Protein AF-Q2KKQ0-F1 (afdb_monomer_lite)

Organism: Siniperca chuatsi (NCBI:txid119488)

Sequence (94 aa):
MVVDGVRSKKTRVLIQSVKLSVFDHKSLQSHSPGEDLVLDLHTRHSVRVVFQGRNSSEWSNLWMRGDEDSERLEKHPLREQLTIKKLKSSDEGT

Secondary structure (DSSP, 8-state):
--------------------------------TTPPEEEE--STT--EEEE-BTT-SS-EEEEETTPPPBTTEEE-SSSSEEEE-S--GGG-B-

Radius of gyration: 23.49 Å; chains: 1; bounding box: 30×45×80 Å

Structure (mmCIF, N/CA/C/O backbone):
data_AF-Q2KKQ0-F1
#
_entry.id   AF-Q2KKQ0-F1
#
loop_
_atom_site.group_PDB
_atom_site.id
_atom_site.type_symbol
_atom_site.label_atom_id
_atom_site.label_alt_id
_atom_site.label_comp_id
_atom_site.label_asym_id
_atom_site.label_entity_id
_atom_site.label_seq_id
_atom_site.pdbx_PDB_ins_code
_atom_site.Cartn_x
_atom_site.Cartn_y
_atom_site.Cartn_z
_atom_site.occupancy
_atom_site.B_iso_or_equiv
_atom_site.auth_seq_id
_atom_site.auth_comp_id
_atom_site.auth_asym_id
_atom_site.auth_atom_id
_atom_site.pdb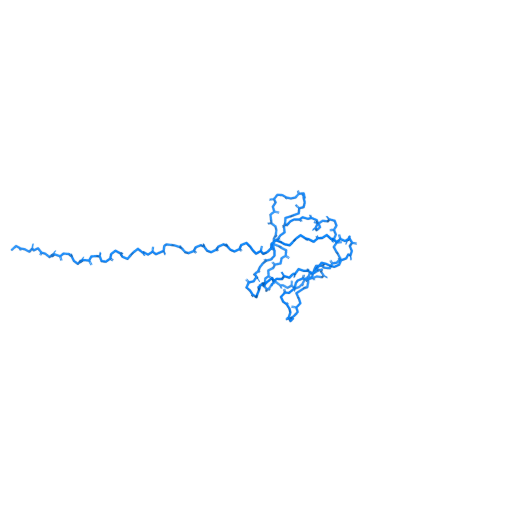x_PDB_model_num
ATOM 1 N N . MET A 1 1 ? 5.375 -33.150 -67.302 1.00 40.41 1 MET A N 1
ATOM 2 C CA . MET A 1 1 ? 6.208 -32.238 -66.491 1.00 40.41 1 MET A CA 1
ATOM 3 C C . MET A 1 1 ? 5.355 -31.790 -65.319 1.00 40.41 1 MET A C 1
ATOM 5 O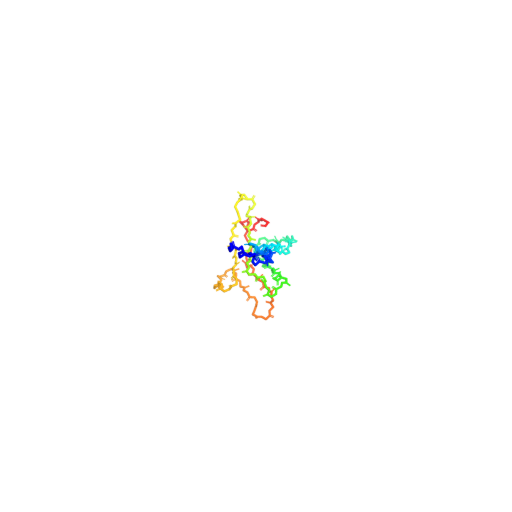 O . MET A 1 1 ? 4.275 -31.264 -65.543 1.00 40.41 1 MET A O 1
ATOM 9 N N . VAL A 1 2 ? 5.768 -32.149 -64.105 1.00 45.91 2 VAL A N 1
ATOM 10 C CA . VAL A 1 2 ? 5.046 -31.876 -62.854 1.00 45.91 2 VAL A CA 1
ATOM 11 C C . VAL A 1 2 ? 5.150 -30.387 -62.543 1.00 45.91 2 VAL A C 1
ATOM 13 O O . VAL A 1 2 ? 6.258 -29.859 -62.556 1.00 45.91 2 VAL A O 1
ATOM 16 N N . VAL A 1 3 ? 4.034 -29.732 -62.223 1.00 44.56 3 VAL A N 1
ATOM 17 C CA . VAL A 1 3 ? 4.057 -28.485 -61.448 1.00 44.56 3 VAL A CA 1
ATOM 18 C C . VAL A 1 3 ? 2.925 -28.554 -60.427 1.00 44.56 3 VAL A C 1
ATOM 20 O O . VAL A 1 3 ? 1.771 -28.251 -60.718 1.00 44.56 3 VAL A O 1
ATOM 23 N N . ASP A 1 4 ? 3.279 -29.017 -59.232 1.00 44.41 4 ASP A N 1
ATOM 24 C CA . ASP A 1 4 ? 2.449 -28.969 -58.032 1.00 44.41 4 ASP A CA 1
ATOM 25 C C . ASP A 1 4 ? 2.299 -27.495 -57.610 1.00 44.41 4 ASP A C 1
ATOM 27 O O . ASP A 1 4 ? 3.228 -26.860 -57.103 1.00 44.41 4 ASP A O 1
ATOM 31 N N . GLY A 1 5 ? 1.138 -26.909 -57.909 1.00 46.00 5 GLY A N 1
ATOM 32 C CA . GLY A 1 5 ? 0.798 -25.520 -57.607 1.00 46.00 5 GLY A CA 1
ATOM 33 C C . GLY A 1 5 ? 0.456 -25.338 -56.131 1.00 46.00 5 GLY A C 1
ATOM 34 O O . GLY A 1 5 ? -0.705 -25.391 -55.737 1.00 46.00 5 GLY A O 1
ATOM 35 N N . VAL A 1 6 ? 1.501 -25.149 -55.332 1.00 53.31 6 VAL A N 1
ATOM 36 C CA . VAL A 1 6 ? 1.539 -24.849 -53.894 1.00 53.31 6 VAL A CA 1
ATOM 37 C C . VAL A 1 6 ? 0.284 -24.137 -53.351 1.00 53.31 6 VAL A C 1
ATOM 39 O O . VAL A 1 6 ? -0.008 -22.985 -53.664 1.00 53.31 6 VAL A O 1
ATOM 42 N N . ARG A 1 7 ? -0.399 -24.853 -52.447 1.00 51.94 7 ARG A N 1
ATOM 43 C CA . ARG A 1 7 ? -1.408 -24.435 -51.453 1.00 51.94 7 ARG A CA 1
ATOM 44 C C . ARG A 1 7 ? -1.412 -22.918 -51.187 1.00 51.94 7 ARG A C 1
ATOM 46 O O . ARG A 1 7 ? -0.451 -22.390 -50.629 1.00 51.94 7 ARG A O 1
ATOM 53 N N . SER A 1 8 ? -2.524 -22.240 -51.494 1.00 54.09 8 SER A N 1
ATOM 54 C CA . SER A 1 8 ? -2.772 -20.840 -51.115 1.00 54.09 8 SER A CA 1
ATOM 55 C C . SER A 1 8 ? -2.609 -20.676 -49.601 1.00 54.09 8 SER A C 1
ATOM 57 O O . SER A 1 8 ? -3.500 -21.018 -48.817 1.00 54.09 8 SER A O 1
ATOM 59 N N . LYS A 1 9 ? -1.437 -20.192 -49.176 1.00 55.72 9 LYS A N 1
ATOM 60 C CA . LYS A 1 9 ? -1.121 -19.894 -47.781 1.00 55.72 9 LYS A CA 1
ATOM 61 C C . LYS A 1 9 ? -2.028 -18.744 -47.352 1.00 55.72 9 LYS A C 1
ATOM 63 O O . LYS A 1 9 ? -1.722 -17.585 -47.596 1.00 55.72 9 LYS A O 1
ATOM 68 N N . LYS A 1 10 ? -3.159 -19.057 -46.711 1.00 57.84 10 LYS A N 1
ATOM 69 C CA . LYS A 1 10 ? -3.853 -18.089 -45.855 1.00 57.84 10 LYS A CA 1
ATOM 70 C C . LYS A 1 10 ? -2.821 -17.626 -44.831 1.00 57.84 10 LYS A C 1
ATOM 72 O O . LYS A 1 10 ? -2.511 -18.377 -43.907 1.00 57.84 10 LYS A O 1
ATOM 77 N N . THR A 1 11 ? -2.260 -16.439 -45.030 1.00 58.09 11 THR A N 1
ATOM 78 C CA . THR A 1 11 ? -1.338 -15.800 -44.092 1.00 58.09 11 THR A CA 1
ATOM 79 C C . THR A 1 11 ? -2.111 -15.509 -42.813 1.00 58.09 11 THR A C 1
ATOM 81 O O . THR A 1 11 ? -2.713 -14.454 -42.644 1.00 58.09 11 THR A O 1
ATOM 84 N N . ARG A 1 12 ? -2.175 -16.499 -41.922 1.00 62.19 12 ARG A N 1
ATOM 85 C CA . ARG A 1 12 ? -2.627 -16.313 -40.550 1.00 62.19 12 ARG A CA 1
ATOM 86 C C . ARG A 1 12 ? -1.473 -15.660 -39.813 1.00 62.19 12 ARG A C 1
ATOM 88 O O . ARG A 1 12 ? -0.495 -16.320 -39.478 1.00 62.19 12 ARG A O 1
ATOM 95 N N . VAL A 1 13 ? -1.583 -14.355 -39.610 1.00 62.75 13 VAL A N 1
ATOM 96 C CA . VAL A 1 13 ? -0.710 -13.635 -38.688 1.00 62.75 13 VAL A CA 1
ATOM 97 C C . VAL A 1 13 ? -1.077 -14.126 -37.288 1.00 62.75 13 VAL A C 1
ATOM 99 O O . VAL A 1 13 ? -2.174 -13.862 -36.799 1.00 62.75 13 VAL A O 1
ATOM 102 N N . LEU A 1 14 ? -0.205 -14.928 -36.679 1.00 58.62 14 LEU A N 1
ATOM 103 C CA . LEU A 1 14 ? -0.316 -15.273 -35.265 1.00 58.62 14 LEU A CA 1
ATOM 104 C C . LEU A 1 14 ? -0.065 -13.987 -34.478 1.00 58.62 14 LEU A C 1
ATOM 106 O O . LEU A 1 14 ? 1.001 -13.388 -34.604 1.00 58.62 14 LEU A O 1
ATOM 110 N N . ILE A 1 15 ? -1.048 -13.547 -33.696 1.00 63.62 15 ILE A N 1
ATOM 111 C CA . ILE A 1 15 ? -0.851 -12.469 -32.724 1.00 63.62 15 ILE A CA 1
ATOM 112 C C . ILE A 1 15 ? 0.248 -12.951 -31.770 1.00 63.62 15 ILE A C 1
ATOM 114 O O . ILE A 1 15 ? 0.033 -13.893 -31.013 1.00 63.62 15 ILE A O 1
ATOM 118 N N . GLN A 1 16 ? 1.444 -12.364 -31.850 1.00 60.88 16 GLN A N 1
ATOM 119 C CA . GLN A 1 16 ? 2.604 -12.845 -31.091 1.00 60.88 16 GLN A CA 1
ATOM 120 C C . GLN A 1 16 ? 2.556 -12.459 -29.609 1.00 60.88 16 GLN 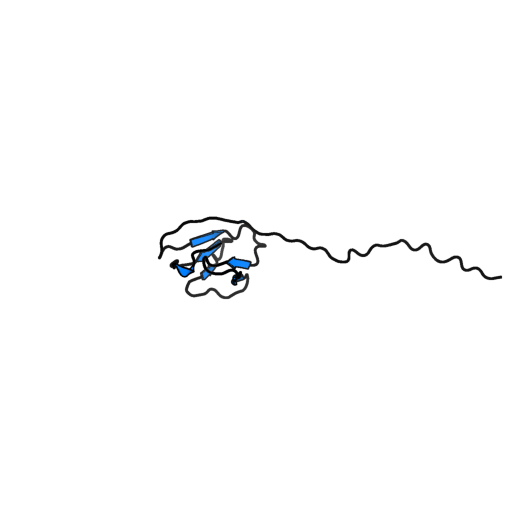A C 1
ATOM 122 O O . GLN A 1 16 ? 3.231 -13.086 -28.803 1.00 60.88 16 GLN A O 1
ATOM 127 N N . SER A 1 17 ? 1.752 -11.468 -29.220 1.00 51.59 17 SER A N 1
ATOM 128 C CA . SER A 1 17 ? 1.396 -11.247 -27.815 1.00 51.59 17 SER A CA 1
ATOM 129 C C . SER A 1 17 ? 0.242 -10.256 -27.679 1.00 51.59 17 SER A C 1
ATOM 131 O O . SER A 1 17 ? 0.104 -9.321 -28.467 1.00 51.59 17 SER A O 1
ATOM 133 N N . VAL A 1 18 ? -0.588 -10.462 -26.658 1.00 51.81 18 VAL A N 1
ATOM 134 C CA . VAL A 1 18 ? -1.524 -9.461 -26.140 1.00 51.81 18 VAL A CA 1
ATOM 135 C C . VAL A 1 18 ? -0.866 -8.867 -24.901 1.00 51.81 18 VAL A C 1
ATOM 137 O O . VAL A 1 18 ? -0.565 -9.601 -23.962 1.00 51.81 18 VAL A O 1
ATOM 140 N N . LYS A 1 19 ? -0.619 -7.555 -24.890 1.00 53.28 19 LYS A N 1
ATOM 141 C CA . LYS A 1 19 ? -0.086 -6.850 -23.720 1.00 53.28 19 LYS A CA 1
ATOM 142 C C . LYS A 1 19 ? -1.162 -5.906 -23.193 1.00 53.28 19 LYS A C 1
ATOM 144 O O . LYS A 1 19 ? -1.356 -4.821 -23.729 1.00 53.28 19 LYS A O 1
ATOM 149 N N . LEU A 1 20 ? -1.891 -6.356 -22.176 1.00 41.56 20 LEU A N 1
ATOM 150 C CA . LEU A 1 20 ? -2.811 -5.521 -21.406 1.00 41.56 20 LEU A CA 1
ATOM 151 C C . LEU A 1 20 ? -2.040 -4.935 -20.219 1.00 41.56 20 LEU A C 1
ATOM 153 O O . LEU A 1 20 ? -1.488 -5.676 -19.410 1.00 41.56 20 LEU A O 1
ATOM 157 N N . SER A 1 21 ? -1.994 -3.609 -20.123 1.00 47.59 21 SER A N 1
ATOM 158 C CA . SER A 1 21 ? -1.428 -2.888 -18.981 1.00 47.59 21 SER A CA 1
ATOM 159 C C . SER A 1 21 ? -2.524 -2.014 -18.387 1.00 47.59 21 SER A C 1
ATOM 161 O O . SER A 1 21 ? -2.874 -0.985 -18.957 1.00 47.59 21 SER A O 1
ATOM 163 N N . VAL A 1 22 ? -3.090 -2.453 -17.266 1.00 46.75 22 VAL A N 1
ATOM 164 C CA . VAL A 1 22 ? -4.043 -1.672 -16.472 1.00 46.75 22 VAL A CA 1
ATOM 165 C C . VAL A 1 22 ? -3.264 -1.141 -15.275 1.00 46.75 22 VAL A C 1
ATOM 167 O O . VAL A 1 22 ? -2.933 -1.904 -14.373 1.00 46.75 22 VAL A O 1
ATOM 170 N N . PHE A 1 23 ? -2.904 0.142 -15.311 1.00 55.25 23 PHE A N 1
ATOM 171 C CA . PHE A 1 23 ? -2.404 0.852 -14.136 1.00 55.25 23 PHE A CA 1
ATOM 172 C C . PHE A 1 23 ? -3.632 1.233 -13.327 1.00 55.25 23 PHE A C 1
ATOM 174 O O . PHE A 1 23 ? -4.383 2.124 -13.732 1.00 55.25 23 PHE A O 1
ATOM 181 N N . ASP A 1 24 ? -3.905 0.458 -12.282 1.00 62.22 24 ASP A N 1
ATOM 182 C CA . ASP A 1 24 ? -5.077 0.686 -11.464 1.00 62.22 24 ASP A CA 1
ATOM 183 C C . ASP A 1 24 ? -4.956 2.000 -10.680 1.00 62.22 24 ASP A C 1
ATOM 185 O O . ASP A 1 24 ? -3.939 2.695 -10.658 1.00 62.22 24 ASP A O 1
ATOM 189 N N . HIS A 1 25 ? -6.119 2.420 -10.225 1.00 63.47 25 HIS A N 1
ATOM 190 C CA . HIS A 1 25 ? -6.476 3.744 -9.762 1.00 63.47 25 HIS A CA 1
ATOM 191 C C . HIS A 1 25 ? -5.421 4.429 -8.870 1.00 63.47 25 HIS A C 1
ATOM 193 O O . HIS A 1 25 ? -5.081 3.938 -7.799 1.00 63.47 25 HIS A O 1
ATOM 199 N N . LYS A 1 26 ? -4.964 5.625 -9.269 1.00 65.00 26 LYS A N 1
ATOM 200 C CA . LYS A 1 26 ? -4.142 6.486 -8.407 1.00 65.00 26 LYS A CA 1
ATOM 201 C C . LYS A 1 26 ? -5.048 7.253 -7.446 1.00 65.00 26 LYS A C 1
ATOM 203 O O . LYS A 1 26 ? -5.701 8.208 -7.863 1.00 65.00 26 LYS A O 1
ATOM 208 N N . SER A 1 27 ? -5.073 6.858 -6.176 1.00 67.38 27 SER A N 1
ATOM 209 C CA . SER A 1 27 ? -5.721 7.627 -5.110 1.00 67.38 27 SER A CA 1
ATOM 210 C C . SER A 1 27 ? -4.678 8.389 -4.298 1.00 67.38 27 SER A C 1
ATOM 212 O O . SER A 1 27 ? -3.785 7.773 -3.724 1.00 67.38 27 SER A O 1
ATOM 214 N N . LEU A 1 28 ? -4.813 9.713 -4.211 1.00 72.19 28 LEU A N 1
ATOM 215 C CA . LEU A 1 28 ? -4.040 10.524 -3.272 1.00 72.19 28 LEU A CA 1
ATOM 216 C C . LEU A 1 28 ? -4.860 10.698 -1.992 1.00 72.19 28 LEU A C 1
ATOM 218 O O . LEU A 1 28 ? -5.943 11.281 -2.034 1.00 72.19 28 LEU A O 1
ATOM 222 N N . GLN A 1 29 ? -4.349 10.197 -0.870 1.00 78.62 29 GLN A N 1
ATOM 223 C CA . GLN A 1 29 ? -4.951 10.388 0.447 1.00 78.62 29 GLN A CA 1
ATOM 224 C C . GLN A 1 29 ? -3.903 10.933 1.418 1.00 78.62 29 GLN A C 1
ATOM 226 O O . GLN A 1 29 ? -2.769 10.460 1.434 1.00 78.62 29 GLN A O 1
ATOM 231 N N . SER A 1 30 ? -4.294 11.910 2.233 1.00 80.38 30 SER A N 1
ATOM 232 C CA . SER A 1 30 ? -3.448 12.491 3.277 1.00 80.38 30 SER A CA 1
ATOM 233 C C . SER A 1 30 ? -4.018 12.111 4.636 1.00 80.38 30 SER A C 1
ATOM 235 O O . SER A 1 30 ? -5.177 12.410 4.911 1.00 80.38 30 SER A O 1
ATOM 237 N N . HIS A 1 31 ? -3.200 11.477 5.471 1.00 84.25 31 HIS A N 1
ATOM 238 C CA . HIS A 1 31 ? -3.562 11.015 6.812 1.00 84.25 31 HIS A CA 1
ATOM 239 C C . HIS A 1 31 ? -2.473 11.409 7.807 1.00 84.25 31 HIS A C 1
ATOM 241 O O . HIS A 1 31 ? -1.309 11.595 7.437 1.00 84.25 31 HIS A O 1
ATOM 247 N N . SER A 1 32 ? -2.848 11.536 9.073 1.00 82.44 32 SER A N 1
ATOM 248 C CA . SER A 1 32 ? -1.919 11.793 10.168 1.00 82.44 32 SER A CA 1
ATOM 249 C C . SER A 1 32 ? -1.183 10.508 10.566 1.00 82.44 32 SER A C 1
ATOM 251 O O . SER A 1 32 ? -1.730 9.406 10.461 1.00 82.44 32 SER A O 1
ATOM 253 N N . PRO A 1 33 ? 0.057 10.606 11.078 1.00 85.56 33 PRO A N 1
ATOM 254 C CA . PRO A 1 33 ? 0.747 9.450 11.635 1.00 85.56 33 PRO A CA 1
ATOM 255 C C . PRO A 1 33 ? -0.077 8.785 12.746 1.00 85.56 33 PRO A C 1
ATOM 257 O O . PRO A 1 33 ? -0.606 9.460 13.627 1.00 85.56 33 PRO A O 1
ATOM 260 N N . GLY A 1 34 ? -0.147 7.456 12.725 1.00 84.94 34 GLY A N 1
ATOM 261 C CA . GLY A 1 34 ? -0.920 6.655 13.674 1.00 84.94 34 GLY A CA 1
ATOM 262 C C . GLY A 1 34 ? -2.371 6.388 13.267 1.00 84.94 34 GLY A C 1
ATOM 263 O O . GLY A 1 34 ? -2.975 5.500 13.864 1.00 84.94 34 GLY A O 1
ATOM 264 N N . GLU A 1 35 ? -2.902 7.079 12.254 1.00 89.06 35 GLU A N 1
ATOM 265 C CA . GLU A 1 35 ? -4.213 6.768 11.670 1.00 89.06 35 GLU A CA 1
ATOM 266 C C . GLU A 1 35 ? -4.150 5.509 10.793 1.00 89.06 35 GLU A C 1
ATOM 268 O O . GLU A 1 35 ? -3.068 5.022 10.446 1.00 89.06 35 GLU A O 1
ATOM 273 N N . ASP A 1 36 ? -5.321 4.978 10.447 1.00 89.88 36 ASP A N 1
ATOM 274 C CA . ASP A 1 36 ? -5.465 3.825 9.563 1.00 89.88 36 ASP A CA 1
ATOM 275 C C . ASP A 1 36 ? -5.891 4.301 8.165 1.00 89.88 36 ASP A C 1
ATOM 277 O O . ASP A 1 36 ? -6.866 5.037 8.013 1.00 89.88 36 ASP A O 1
ATOM 281 N N . LEU A 1 37 ? -5.180 3.851 7.131 1.00 88.56 37 LEU A N 1
ATOM 282 C CA . LEU A 1 37 ? -5.489 4.138 5.731 1.00 88.56 37 LEU A CA 1
ATOM 283 C C . LEU A 1 37 ? -6.311 2.998 5.137 1.00 88.56 37 LEU A C 1
ATOM 285 O O . LEU A 1 37 ? -5.877 1.848 5.151 1.00 88.56 37 LEU A O 1
ATOM 289 N N . VAL A 1 38 ? -7.467 3.320 4.559 1.00 89.38 38 VAL A N 1
ATOM 290 C CA . VAL A 1 38 ? -8.284 2.367 3.800 1.00 89.38 38 VAL A CA 1
ATOM 291 C C . VAL A 1 38 ? -8.127 2.642 2.307 1.00 89.38 38 VAL A C 1
ATOM 293 O O . VAL A 1 38 ? -8.497 3.705 1.807 1.00 89.38 38 VAL A O 1
ATOM 296 N N . LEU A 1 39 ? -7.580 1.661 1.595 1.00 87.06 39 LEU A N 1
ATOM 297 C CA . LEU A 1 39 ? -7.429 1.659 0.146 1.00 87.06 39 LEU A CA 1
ATOM 298 C C . LEU A 1 39 ? -8.543 0.825 -0.485 1.00 87.06 39 LEU A C 1
ATOM 300 O O . LEU A 1 39 ? -8.669 -0.365 -0.201 1.00 87.06 39 LEU A O 1
ATOM 304 N N . ASP A 1 40 ? -9.327 1.426 -1.376 1.00 85.38 40 ASP A N 1
ATOM 305 C CA . ASP A 1 40 ? -10.283 0.690 -2.200 1.00 85.38 40 ASP A CA 1
ATOM 306 C C . ASP A 1 40 ? -9.543 -0.030 -3.337 1.00 85.38 40 ASP A C 1
ATOM 308 O O . ASP A 1 40 ? -9.037 0.589 -4.275 1.00 85.38 40 ASP A O 1
ATOM 312 N N . LEU A 1 41 ? -9.527 -1.362 -3.289 1.00 83.44 41 LEU A N 1
ATOM 313 C CA . LEU A 1 41 ? -9.135 -2.221 -4.402 1.00 83.44 41 LEU A CA 1
ATOM 314 C C . LEU A 1 41 ? -10.270 -2.159 -5.438 1.00 83.44 41 LEU A C 1
ATOM 316 O O . LEU A 1 41 ? -11.141 -3.020 -5.495 1.00 83.44 41 LEU A O 1
ATOM 320 N N . HIS A 1 42 ? -10.295 -1.080 -6.220 1.00 73.44 42 HIS A N 1
ATOM 321 C CA . HIS A 1 42 ? -11.391 -0.643 -7.098 1.00 73.44 42 HIS A CA 1
ATOM 322 C C .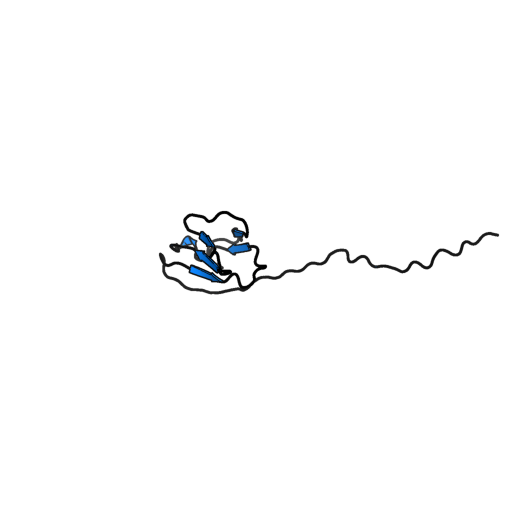 HIS A 1 42 ? -12.063 -1.750 -7.932 1.00 73.44 42 HIS A C 1
ATOM 324 O O . HIS A 1 42 ? -13.234 -1.643 -8.298 1.00 73.44 42 HIS A O 1
ATOM 330 N N . THR A 1 43 ? -11.340 -2.831 -8.236 1.00 76.19 43 THR A N 1
ATOM 331 C CA . THR A 1 43 ? -11.900 -4.004 -8.902 1.00 76.19 43 THR A CA 1
ATOM 332 C C . THR A 1 43 ? -11.587 -5.294 -8.148 1.00 76.19 43 THR A C 1
ATOM 334 O O . THR A 1 43 ? -10.505 -5.477 -7.591 1.00 76.19 43 THR A O 1
ATOM 337 N N . ARG A 1 44 ? -12.477 -6.288 -8.279 1.00 75.38 44 ARG A N 1
ATOM 338 C CA . ARG A 1 44 ? -12.208 -7.680 -7.866 1.00 75.38 44 ARG A CA 1
ATOM 339 C C . ARG A 1 44 ? -11.049 -8.329 -8.629 1.00 75.38 44 ARG A C 1
ATOM 341 O O . ARG A 1 44 ? -10.687 -9.458 -8.317 1.00 75.38 44 ARG A O 1
ATOM 348 N N . HIS A 1 45 ? -10.507 -7.663 -9.644 1.00 76.06 45 HIS A N 1
ATOM 349 C CA . HIS A 1 45 ? -9.358 -8.120 -10.414 1.00 76.06 45 HIS A CA 1
ATOM 350 C C . HIS A 1 45 ? -8.061 -7.430 -9.987 1.00 76.06 45 HIS A C 1
ATOM 352 O O . HIS A 1 45 ? -7.017 -7.772 -10.529 1.00 76.06 45 HIS A O 1
ATOM 358 N N . SER A 1 46 ? -8.088 -6.508 -9.016 1.00 77.75 46 SER A N 1
ATOM 359 C CA . SER A 1 46 ? -6.869 -5.930 -8.454 1.00 77.75 46 SER A CA 1
ATOM 360 C C . SER A 1 46 ? -6.076 -7.030 -7.746 1.00 77.75 46 SER A C 1
ATOM 362 O O . SER A 1 46 ? -6.548 -7.675 -6.798 1.00 77.75 46 SER A O 1
ATOM 364 N N . VAL A 1 47 ? -4.882 -7.290 -8.281 1.00 80.00 47 VAL A N 1
ATOM 365 C CA . VAL A 1 47 ? -4.001 -8.391 -7.863 1.00 80.00 47 VAL A CA 1
ATOM 366 C C . VAL A 1 47 ? -2.908 -7.902 -6.921 1.00 80.00 47 VAL A C 1
ATOM 368 O O . VAL A 1 47 ? -2.378 -8.699 -6.157 1.00 80.00 47 VAL A O 1
ATOM 371 N N . ARG A 1 48 ? -2.549 -6.617 -6.971 1.00 85.44 48 ARG A N 1
ATOM 372 C CA . ARG A 1 48 ? -1.386 -6.091 -6.263 1.00 85.44 48 ARG A CA 1
ATOM 373 C C . ARG A 1 48 ? -1.553 -4.613 -5.950 1.00 85.44 48 ARG A C 1
ATOM 375 O O . ARG A 1 48 ? -2.020 -3.871 -6.803 1.00 85.44 48 ARG A O 1
ATOM 382 N N . VAL A 1 49 ? -1.090 -4.213 -4.774 1.00 85.19 49 VAL A N 1
ATOM 383 C CA . VAL A 1 49 ? -0.822 -2.818 -4.422 1.00 85.19 49 VAL A CA 1
ATOM 384 C C . VAL A 1 49 ? 0.688 -2.623 -4.431 1.00 85.19 49 VAL A C 1
ATOM 386 O O . VAL A 1 49 ? 1.428 -3.378 -3.793 1.00 85.19 49 VAL A O 1
ATOM 389 N N . VAL A 1 50 ? 1.145 -1.631 -5.188 1.00 86.19 50 VAL A N 1
ATOM 390 C CA . VAL A 1 50 ? 2.546 -1.204 -5.219 1.00 86.19 50 VAL A CA 1
ATOM 391 C C . VAL A 1 50 ? 2.677 0.155 -4.557 1.00 86.19 50 VAL A C 1
ATOM 393 O O . VAL A 1 50 ? 1.740 0.945 -4.577 1.00 86.19 50 VAL A O 1
ATOM 396 N N . PHE A 1 51 ? 3.839 0.400 -3.971 1.00 85.75 51 PHE A N 1
ATOM 397 C CA . PHE A 1 51 ? 4.160 1.633 -3.274 1.00 85.75 51 PHE A CA 1
ATOM 398 C C . PHE A 1 51 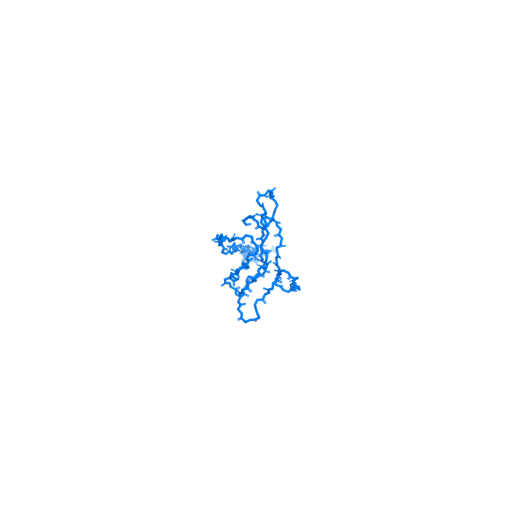? 5.595 2.046 -3.585 1.00 85.75 51 PHE A C 1
ATOM 400 O O . PHE A 1 51 ? 6.516 1.227 -3.551 1.00 85.75 51 PHE A O 1
ATOM 407 N N . GLN A 1 52 ? 5.784 3.327 -3.844 1.00 86.94 52 GLN A N 1
ATOM 408 C CA . GLN A 1 52 ? 7.059 3.999 -3.971 1.00 86.94 52 GLN A CA 1
ATOM 409 C C . GLN A 1 52 ? 7.200 4.996 -2.822 1.00 86.94 52 GLN A C 1
ATOM 411 O O . GLN A 1 52 ? 6.537 6.030 -2.784 1.00 86.94 52 GLN A O 1
ATOM 416 N N . GLY A 1 53 ? 8.113 4.713 -1.893 1.00 85.50 53 GLY A N 1
ATOM 417 C CA . GLY A 1 53 ? 8.391 5.623 -0.783 1.00 85.50 53 GLY A CA 1
ATOM 418 C C . GLY A 1 53 ? 8.946 6.967 -1.249 1.00 85.50 53 GLY A C 1
ATOM 419 O O . GLY A 1 53 ? 9.669 7.040 -2.240 1.00 85.50 53 GLY A O 1
ATOM 420 N N . ARG A 1 54 ? 8.678 8.032 -0.487 1.00 84.56 54 ARG A N 1
ATOM 421 C CA . ARG A 1 54 ? 9.099 9.413 -0.786 1.00 84.56 54 ARG A CA 1
ATOM 422 C C . ARG A 1 54 ? 10.585 9.562 -1.117 1.00 84.56 54 ARG A C 1
ATOM 424 O O . ARG A 1 54 ? 10.946 10.351 -1.983 1.00 84.56 54 ARG A O 1
ATOM 431 N N . ASN A 1 55 ? 11.440 8.816 -0.419 1.00 85.94 55 ASN A N 1
ATOM 432 C CA . ASN A 1 55 ? 12.894 8.850 -0.599 1.00 85.94 55 ASN A CA 1
ATOM 433 C C . ASN A 1 55 ? 13.420 7.694 -1.472 1.00 85.94 55 ASN A C 1
ATOM 435 O O . ASN A 1 55 ? 14.629 7.489 -1.544 1.00 85.94 55 ASN A O 1
ATOM 439 N N . SER A 1 56 ? 12.533 6.921 -2.105 1.00 83.06 56 SER A N 1
ATOM 440 C CA . SER A 1 56 ? 12.874 5.759 -2.926 1.00 83.06 56 SER A CA 1
ATOM 441 C C . SER A 1 56 ? 12.540 6.007 -4.395 1.00 83.06 56 SER A C 1
ATOM 443 O O . SER A 1 56 ? 11.487 6.536 -4.742 1.00 83.06 56 SER A O 1
ATOM 445 N N . SER A 1 57 ? 13.431 5.578 -5.288 1.00 85.00 57 SER A N 1
ATOM 446 C CA . SER A 1 57 ? 13.135 5.497 -6.728 1.00 85.00 57 SER A CA 1
ATOM 447 C C . SER A 1 57 ? 12.562 4.135 -7.137 1.00 85.00 57 SER A C 1
ATOM 449 O O . SER A 1 57 ? 12.181 3.946 -8.290 1.00 85.00 57 SER A O 1
ATOM 451 N N . GLU A 1 58 ? 12.509 3.185 -6.203 1.00 86.69 58 GLU A N 1
ATOM 452 C CA . GLU A 1 58 ? 12.057 1.819 -6.441 1.00 86.69 58 GLU A CA 1
ATOM 453 C C . GLU A 1 58 ? 10.612 1.625 -5.981 1.00 86.69 58 GLU A C 1
ATOM 455 O O . GLU A 1 58 ? 10.212 2.099 -4.913 1.00 86.69 58 GLU A O 1
ATOM 460 N N . TRP A 1 59 ? 9.853 0.894 -6.799 1.00 86.38 59 TRP A N 1
ATOM 461 C CA . TRP A 1 59 ? 8.505 0.438 -6.484 1.00 86.38 59 TRP A CA 1
ATOM 462 C C . TRP A 1 59 ? 8.573 -0.902 -5.757 1.00 86.38 59 TRP A C 1
ATOM 464 O O . TRP A 1 59 ? 9.127 -1.871 -6.279 1.00 86.38 59 TRP A O 1
ATOM 474 N N . SER A 1 60 ? 7.947 -0.967 -4.590 1.00 84.69 60 SER A N 1
ATOM 475 C CA . SER A 1 60 ? 7.850 -2.166 -3.763 1.00 84.69 60 SER A CA 1
ATOM 476 C C . SER A 1 60 ? 6.426 -2.710 -3.784 1.00 84.69 60 SER A C 1
ATOM 478 O O . SER A 1 60 ? 5.457 -1.953 -3.830 1.00 84.69 60 SER A O 1
ATOM 480 N N . ASN A 1 61 ? 6.276 -4.034 -3.727 1.00 86.56 61 ASN A N 1
ATOM 481 C CA . ASN A 1 61 ? 4.958 -4.642 -3.544 1.00 86.56 61 ASN A CA 1
ATOM 482 C C . ASN A 1 61 ? 4.560 -4.477 -2.076 1.00 86.56 61 ASN A C 1
ATOM 484 O O . ASN A 1 61 ? 5.224 -5.029 -1.202 1.00 86.56 61 ASN A O 1
ATOM 488 N N . LEU A 1 62 ? 3.495 -3.721 -1.818 1.00 86.25 62 LEU A N 1
ATOM 489 C CA . LEU A 1 62 ? 2.944 -3.567 -0.473 1.00 86.25 62 LEU A CA 1
ATOM 490 C C . LEU A 1 62 ? 2.006 -4.726 -0.125 1.00 86.25 62 LEU A C 1
ATOM 492 O O . LEU A 1 62 ? 1.933 -5.140 1.026 1.00 86.25 62 LEU A O 1
ATOM 496 N N . TRP A 1 63 ? 1.288 -5.237 -1.126 1.00 89.06 63 TRP A N 1
ATOM 497 C CA . TRP A 1 63 ? 0.335 -6.328 -0.965 1.00 89.06 63 TRP A CA 1
ATOM 498 C C . TRP A 1 63 ? 0.096 -7.046 -2.286 1.00 89.06 63 TRP A C 1
ATOM 500 O O . TRP A 1 63 ? 0.008 -6.396 -3.333 1.00 89.06 63 TRP A O 1
ATOM 510 N N . MET A 1 64 ? -0.093 -8.361 -2.250 1.00 87.81 64 MET A N 1
ATOM 511 C CA . MET A 1 64 ? -0.658 -9.126 -3.355 1.00 87.81 64 MET A CA 1
ATOM 512 C C . MET A 1 64 ? -1.839 -9.975 -2.900 1.00 87.81 64 MET A C 1
ATOM 514 O O . MET A 1 64 ? -1.936 -10.443 -1.770 1.00 87.81 64 MET A O 1
ATOM 518 N N . ARG A 1 65 ? -2.765 -10.210 -3.825 1.00 83.56 65 ARG A N 1
ATOM 519 C CA . ARG A 1 65 ? -3.906 -11.083 -3.593 1.00 83.56 65 ARG A CA 1
ATOM 520 C C . ARG A 1 65 ? -3.425 -12.510 -3.345 1.00 83.56 65 ARG A C 1
ATOM 522 O O . ARG A 1 65 ? -2.896 -13.142 -4.254 1.00 83.56 65 ARG A O 1
ATOM 529 N N . GLY A 1 66 ? -3.710 -13.016 -2.149 1.00 81.31 66 GLY A N 1
ATOM 530 C CA . GLY A 1 66 ? -3.264 -14.332 -1.693 1.00 81.31 66 GLY A CA 1
ATOM 531 C C . GLY A 1 66 ? -2.077 -14.273 -0.733 1.00 81.31 66 GLY A C 1
ATOM 532 O O . GLY A 1 66 ? -1.740 -15.314 -0.179 1.00 81.31 66 GLY A O 1
ATOM 533 N N . ASP A 1 67 ? -1.491 -13.091 -0.508 1.00 81.56 67 ASP A N 1
ATOM 534 C CA . ASP A 1 67 ? -0.557 -12.887 0.598 1.00 81.56 67 ASP A CA 1
ATOM 535 C C . ASP A 1 67 ? -1.303 -12.989 1.935 1.00 81.56 67 ASP A C 1
ATOM 537 O O . ASP A 1 67 ? -2.489 -12.653 2.032 1.00 81.56 67 ASP A O 1
ATOM 541 N N . GLU A 1 68 ? -0.595 -13.456 2.962 1.00 78.88 68 GLU A N 1
ATOM 542 C CA . GLU A 1 68 ? -1.094 -13.448 4.333 1.00 78.88 68 GLU A CA 1
ATOM 543 C C . GLU A 1 68 ? -1.220 -12.010 4.846 1.00 78.88 68 GLU A C 1
ATOM 545 O O . GLU A 1 68 ? -0.377 -11.148 4.571 1.00 78.88 68 GLU A O 1
ATOM 550 N N . ASP A 1 69 ? -2.276 -11.760 5.619 1.00 80.44 69 ASP A N 1
ATOM 551 C CA . ASP A 1 69 ? -2.416 -10.501 6.337 1.00 80.44 69 ASP A CA 1
ATOM 552 C C . ASP A 1 69 ? -1.230 -10.335 7.298 1.00 80.44 69 ASP A C 1
ATOM 554 O O . ASP A 1 69 ? -0.800 -11.265 7.983 1.00 80.44 69 ASP A O 1
ATOM 558 N N . SER A 1 70 ? -0.686 -9.125 7.346 1.00 82.38 70 SER A N 1
ATOM 559 C CA . SER A 1 70 ? 0.38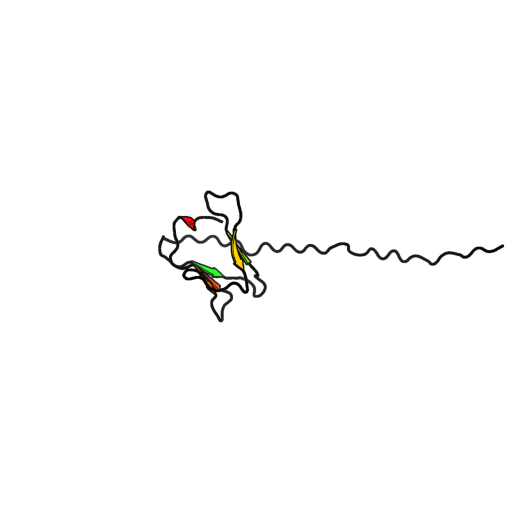6 -8.770 8.275 1.00 82.38 70 SER A CA 1
ATOM 560 C C . SER A 1 70 ? -0.197 -8.033 9.476 1.00 82.38 70 SER A C 1
ATOM 562 O O . SER A 1 70 ? -1.291 -7.482 9.407 1.00 82.38 70 SER A O 1
ATOM 564 N N . GLU A 1 71 ? 0.560 -7.900 10.569 1.00 84.19 71 GLU A N 1
ATOM 565 C CA . GLU A 1 71 ? 0.095 -7.182 11.774 1.00 84.19 71 GLU A CA 1
ATOM 566 C C . GLU A 1 71 ? -0.459 -5.771 11.493 1.00 84.19 71 GLU A C 1
ATOM 568 O O . GLU A 1 71 ? -1.318 -5.265 12.219 1.00 84.19 71 GLU A O 1
ATOM 573 N N . ARG A 1 72 ? 0.053 -5.119 10.442 1.00 88.50 72 ARG A N 1
ATOM 574 C CA . ARG A 1 72 ? -0.343 -3.771 10.018 1.00 88.50 72 ARG A CA 1
ATOM 575 C C . ARG A 1 72 ? -1.195 -3.742 8.754 1.00 88.50 72 ARG A C 1
ATOM 577 O O . ARG A 1 72 ? -1.643 -2.663 8.397 1.00 88.50 72 ARG A O 1
ATOM 584 N N . LEU A 1 73 ? -1.382 -4.855 8.058 1.00 89.81 73 LEU A N 1
ATOM 585 C CA . LEU A 1 73 ? -2.014 -4.870 6.745 1.00 89.81 73 LEU A CA 1
ATOM 586 C C . LEU A 1 73 ? -3.098 -5.939 6.715 1.00 89.81 73 LEU A C 1
ATOM 588 O O . LEU A 1 73 ? -2.786 -7.118 6.834 1.00 89.81 73 LEU A O 1
ATOM 592 N N . GLU A 1 74 ? -4.346 -5.519 6.546 1.00 90.06 74 GLU A N 1
ATOM 593 C CA . GLU A 1 74 ? -5.503 -6.410 6.610 1.00 90.06 74 GLU A CA 1
ATOM 594 C C . GLU A 1 74 ? -6.422 -6.189 5.411 1.00 90.06 74 GLU A C 1
ATOM 596 O O . GLU A 1 74 ? -6.850 -5.059 5.141 1.00 90.06 74 GLU A O 1
ATOM 601 N N . LYS A 1 75 ? -6.755 -7.264 4.691 1.00 88.81 75 LYS A N 1
ATOM 602 C CA . LYS A 1 75 ? -7.787 -7.207 3.655 1.00 88.81 75 LYS A CA 1
ATOM 603 C C . LYS A 1 75 ? -9.178 -7.348 4.275 1.00 88.81 75 LYS A C 1
ATOM 605 O O . LYS A 1 75 ? -9.476 -8.309 4.976 1.00 88.81 75 LYS A O 1
ATOM 610 N N . HIS A 1 76 ? -10.092 -6.452 3.910 1.00 87.25 76 HIS A N 1
ATOM 611 C CA . HIS A 1 76 ? -11.486 -6.576 4.316 1.00 87.25 76 HIS A CA 1
ATOM 612 C C . HIS A 1 76 ? -12.124 -7.848 3.701 1.00 87.25 76 HIS A C 1
ATOM 614 O O . HIS A 1 76 ? -12.072 -8.039 2.484 1.00 87.25 76 HIS A O 1
ATOM 620 N N . PRO A 1 77 ? -12.804 -8.708 4.486 1.00 83.06 77 PRO A N 1
ATOM 621 C CA . PRO A 1 77 ? -13.270 -10.019 4.011 1.00 83.06 77 PRO A CA 1
ATOM 622 C C . PRO A 1 77 ? -14.390 -9.940 2.962 1.00 83.06 77 PRO A C 1
ATOM 624 O O . PRO A 1 77 ? -14.507 -10.803 2.097 1.00 83.06 77 PRO A O 1
ATOM 627 N N . LEU A 1 78 ? -15.233 -8.904 3.041 1.00 83.31 78 LEU A N 1
ATOM 628 C CA . LEU A 1 78 ? -16.425 -8.744 2.189 1.00 83.31 78 LEU A CA 1
ATOM 629 C C . LEU A 1 78 ? -16.330 -7.602 1.171 1.00 83.31 78 LEU A C 1
ATOM 631 O O . LEU A 1 78 ? -17.201 -7.465 0.313 1.00 83.31 78 LEU A O 1
ATOM 635 N N . ARG A 1 79 ? -15.317 -6.744 1.295 1.00 84.44 79 ARG A N 1
ATOM 636 C CA . ARG A 1 79 ? -15.151 -5.544 0.472 1.00 84.44 79 ARG A CA 1
ATOM 637 C C . ARG A 1 79 ? -13.799 -5.645 -0.197 1.00 84.44 79 ARG A C 1
ATOM 639 O O . ARG A 1 79 ? -12.858 -6.159 0.395 1.00 84.44 79 ARG A O 1
ATOM 646 N N . GLU A 1 80 ? -13.691 -5.147 -1.417 1.00 86.38 80 GLU A N 1
ATOM 647 C CA . GLU A 1 80 ? -12.391 -5.024 -2.069 1.00 86.38 80 GLU A CA 1
ATOM 648 C C . GLU A 1 80 ? -11.681 -3.798 -1.473 1.00 86.38 80 GLU A C 1
ATOM 650 O O . GLU A 1 80 ? -11.568 -2.759 -2.105 1.00 86.38 80 GLU A O 1
ATOM 655 N N . GLN A 1 81 ? -11.295 -3.903 -0.200 1.00 89.50 81 GLN A N 1
ATOM 656 C CA . GLN A 1 81 ? -10.654 -2.859 0.592 1.00 89.50 81 GLN A CA 1
ATOM 657 C C . GLN A 1 81 ? -9.455 -3.447 1.328 1.00 89.50 81 GLN A C 1
ATOM 659 O O . GLN A 1 81 ? -9.521 -4.569 1.835 1.00 89.50 81 GLN A O 1
ATOM 664 N N . LEU A 1 82 ? -8.373 -2.684 1.381 1.00 89.12 82 LEU A N 1
ATOM 665 C CA . LEU A 1 82 ? -7.147 -3.012 2.090 1.00 89.12 82 LEU A CA 1
ATOM 666 C C . LEU A 1 82 ? -6.890 -1.933 3.139 1.00 89.12 82 LEU A C 1
ATOM 668 O O . LEU A 1 82 ? -6.834 -0.750 2.807 1.00 89.12 82 LEU A O 1
ATOM 672 N N . THR A 1 83 ? -6.733 -2.332 4.394 1.00 90.88 83 THR A N 1
ATOM 673 C CA . THR A 1 83 ? -6.468 -1.414 5.499 1.00 90.88 83 THR A CA 1
ATOM 674 C C . THR A 1 83 ? -5.007 -1.507 5.911 1.00 90.88 83 THR A C 1
ATOM 676 O O . THR A 1 83 ? -4.527 -2.572 6.295 1.00 90.88 83 THR A O 1
ATOM 679 N N . ILE A 1 84 ? -4.307 -0.376 5.860 1.00 91.12 84 ILE A N 1
ATOM 680 C CA . ILE A 1 84 ? -2.960 -0.205 6.403 1.00 91.12 84 ILE A CA 1
ATOM 681 C C . ILE A 1 84 ? -3.105 0.492 7.754 1.00 91.12 84 ILE A C 1
ATOM 683 O O . ILE A 1 84 ? -3.467 1.666 7.825 1.00 91.12 84 ILE A O 1
ATOM 687 N N . LYS A 1 85 ? -2.828 -0.235 8.831 1.00 91.94 85 LYS A N 1
ATOM 688 C CA . LYS A 1 85 ? -2.966 0.240 10.203 1.00 91.94 85 LYS A CA 1
ATOM 689 C C . LYS A 1 85 ? -1.737 0.999 10.678 1.00 91.94 85 LYS A C 1
ATOM 691 O O . LYS A 1 85 ? -0.593 0.614 10.387 1.00 91.94 85 LYS A O 1
ATOM 696 N N . LYS A 1 86 ? -1.975 1.997 11.532 1.00 90.19 86 LYS A N 1
ATOM 697 C CA . LYS A 1 86 ? -0.939 2.787 12.212 1.00 90.19 86 LYS A CA 1
ATOM 698 C C . LYS A 1 86 ? 0.089 3.321 11.220 1.00 90.19 86 LYS A C 1
ATOM 700 O O . LYS A 1 86 ? 1.243 2.874 11.225 1.00 90.19 86 LYS A O 1
ATOM 705 N N . LEU A 1 87 ? -0.331 4.229 10.348 1.00 87.88 87 LEU A N 1
ATOM 706 C CA . LEU A 1 87 ? 0.542 4.856 9.362 1.00 87.88 87 LEU A CA 1
ATOM 707 C C . LEU A 1 87 ? 1.780 5.468 10.016 1.00 87.88 87 LEU A C 1
ATOM 709 O O . LEU A 1 87 ? 1.713 6.096 11.076 1.00 87.88 87 LEU A O 1
ATOM 713 N N . LYS A 1 88 ? 2.923 5.280 9.368 1.00 88.25 88 LYS A N 1
ATOM 714 C CA . LYS A 1 88 ? 4.216 5.825 9.780 1.00 88.25 88 LYS A CA 1
ATOM 715 C C . LYS A 1 88 ? 4.694 6.831 8.744 1.00 88.25 88 LYS A C 1
ATOM 717 O O . LYS A 1 88 ? 4.290 6.790 7.589 1.00 88.25 88 LYS A O 1
ATOM 722 N N . SER A 1 89 ? 5.640 7.680 9.133 1.00 83.12 89 SER A N 1
ATOM 723 C CA . SER A 1 89 ? 6.308 8.597 8.199 1.00 83.12 89 SER A CA 1
ATOM 724 C C . SER A 1 89 ? 7.021 7.875 7.048 1.00 83.12 89 SER A C 1
ATOM 726 O O . SER A 1 89 ? 7.197 8.452 5.984 1.00 83.12 89 SER A O 1
ATOM 728 N N . SER A 1 90 ? 7.401 6.605 7.230 1.00 82.25 90 SER A N 1
ATOM 729 C CA . SER A 1 90 ? 7.963 5.758 6.169 1.00 82.25 90 SER A CA 1
ATOM 730 C C . SER A 1 90 ? 6.961 5.377 5.080 1.00 82.25 90 SER A C 1
ATOM 732 O O . SER A 1 90 ? 7.381 4.999 3.992 1.00 82.25 90 SER A O 1
ATOM 734 N N . ASP A 1 91 ? 5.663 5.446 5.381 1.00 84.00 91 ASP A N 1
ATOM 735 C CA . ASP A 1 91 ? 4.584 5.089 4.457 1.00 84.00 91 ASP A CA 1
ATOM 736 C C . ASP A 1 91 ? 4.190 6.291 3.570 1.00 84.00 91 ASP A C 1
ATOM 738 O O . ASP A 1 91 ? 3.284 6.198 2.748 1.00 84.00 91 ASP A O 1
ATOM 742 N N . GLU A 1 92 ? 4.878 7.431 3.714 1.00 83.31 92 GLU A N 1
ATOM 743 C CA . GLU A 1 92 ? 4.740 8.586 2.828 1.00 83.31 92 GLU A CA 1
ATOM 744 C C . GLU A 1 92 ? 5.343 8.267 1.449 1.00 83.31 92 GLU A C 1
ATOM 746 O O . GLU A 1 92 ? 6.527 7.928 1.339 1.00 83.31 92 GLU A O 1
ATOM 751 N N . GLY A 1 93 ? 4.546 8.386 0.385 1.00 83.56 93 GLY A N 1
ATOM 752 C CA . GLY A 1 93 ? 4.962 8.014 -0.968 1.00 83.56 93 GLY A CA 1
ATOM 753 C C . GLY A 1 93 ? 3.821 8.011 -1.988 1.00 83.56 93 GLY A C 1
ATOM 754 O O . GLY A 1 93 ? 2.786 8.636 -1.760 1.00 83.56 93 GLY A O 1
ATOM 755 N N . THR A 1 94 ? 4.035 7.360 -3.134 1.00 77.75 94 THR A N 1
ATOM 756 C CA . THR A 1 94 ? 3.085 7.242 -4.262 1.00 77.75 94 THR A CA 1
ATOM 757 C C . THR A 1 94 ? 2.816 5.792 -4.626 1.00 77.75 94 THR A C 1
ATOM 759 O O . THR A 1 94 ? 3.734 4.965 -4.463 1.00 77.75 94 THR A O 1
#

Foldseek 3Di:
DDDDPDDPPPPPDDPPDDDDDDPDDDDDDDDDAQAKDKDACVDPPNAFDWWAWPPGPDIDTPDGDPDDADPQWDQDPPGSMIMGGRDDNRRHGD

pLDDT: mean 75.89, std 14.76, range [40.41, 91.94]